Protein AF-A0A914MAY6-F1 (afdb_monomer)

pLDDT: mean 87.4, std 9.97, range [54.84, 97.88]

Foldseek 3Di:
DLPDDFQDWDWDQDAFQDIDTDGRHDDPDDFQADWAKWKWWAWPVRDIDTDHQADWFQKAAQCQLPPDDPGSVSVVVSSVVTGGPVPDDFQIWGWDWDQDPPPGIGIDITTTHDIDMDTHGGD

Organism: Meloidogyne incognita (NCBI:txid6306)

Mean predicted aligned error: 5.67 Å

Solvent-accessible surface area (backbone atoms only — not comparable to full-atom values): 7210 Å² total; per-residue (Å²): 114,80,80,70,53,74,69,41,74,44,85,40,88,36,76,79,52,36,70,41,75,43,65,36,84,74,76,97,74,74,44,55,86,44,75,41,64,27,37,33,41,27,31,72,89,67,52,73,49,77,41,46,48,76,40,73,37,47,63,42,58,46,68,71,74,55,60,68,81,83,39,21,68,57,52,50,55,39,56,76,59,37,39,44,43,69,74,65,50,70,67,28,18,34,75,44,78,45,80,42,98,88,75,54,63,45,81,43,78,40,40,28,65,42,77,49,76,44,79,41,62,38,69

Structure (mmCIF, N/CA/C/O backbone):
data_AF-A0A914MAY6-F1
#
_entry.id   AF-A0A914MAY6-F1
#
loop_
_atom_site.group_PDB
_atom_site.id
_atom_site.type_symbol
_atom_site.label_atom_id
_atom_site.label_alt_id
_atom_site.label_comp_id
_atom_site.label_asym_id
_atom_site.label_entity_id
_atom_site.label_seq_id
_atom_site.pdbx_PDB_ins_code
_atom_site.Cartn_x
_atom_site.Cartn_y
_atom_site.Cartn_z
_atom_site.occupancy
_atom_site.B_iso_or_equiv
_atom_site.auth_seq_id
_atom_site.auth_comp_id
_atom_site.auth_asym_id
_atom_site.auth_atom_id
_atom_site.pdbx_PDB_model_num
ATOM 1 N N . MET A 1 1 ? 2.224 6.540 -11.303 1.00 76.94 1 MET A N 1
ATOM 2 C CA . MET A 1 1 ? 3.532 6.985 -10.770 1.00 76.94 1 MET A CA 1
ATOM 3 C C . MET A 1 1 ? 4.466 7.436 -11.894 1.00 76.94 1 MET A C 1
ATOM 5 O O . MET A 1 1 ? 5.393 8.183 -11.648 1.00 76.94 1 MET A O 1
ATOM 9 N N . ASP A 1 2 ? 4.157 7.079 -13.138 1.00 76.81 2 ASP A N 1
ATOM 10 C CA . ASP A 1 2 ? 4.969 7.288 -14.344 1.00 76.81 2 ASP A CA 1
ATOM 11 C C . ASP A 1 2 ? 5.146 8.769 -14.721 1.00 76.81 2 ASP A C 1
ATOM 13 O O . ASP A 1 2 ? 6.013 9.107 -15.521 1.00 76.81 2 ASP A O 1
ATOM 17 N N . ARG A 1 3 ? 4.327 9.652 -14.136 1.00 85.88 3 ARG A N 1
ATOM 18 C CA . ARG A 1 3 ? 4.387 11.114 -14.281 1.00 85.88 3 ARG A CA 1
ATOM 19 C C . ARG A 1 3 ? 4.832 11.839 -13.010 1.00 85.88 3 ARG A C 1
ATOM 21 O O . ARG A 1 3 ? 4.873 13.055 -13.031 1.00 85.88 3 ARG A O 1
ATOM 28 N N . LEU A 1 4 ? 5.111 11.110 -11.925 1.00 89.06 4 LEU A N 1
ATOM 29 C CA . LEU A 1 4 ? 5.589 11.716 -10.684 1.00 89.06 4 LEU A CA 1
ATOM 30 C C . LEU A 1 4 ? 7.030 12.199 -10.890 1.00 89.06 4 LEU A C 1
ATOM 32 O O . LEU A 1 4 ? 7.855 11.473 -11.460 1.00 89.06 4 LEU A O 1
ATOM 36 N N . GLU A 1 5 ? 7.339 13.394 -10.411 1.00 91.25 5 GLU A N 1
ATOM 37 C CA . GLU A 1 5 ? 8.654 14.020 -10.528 1.00 91.25 5 GLU A CA 1
ATOM 38 C C . GLU A 1 5 ? 9.308 14.246 -9.159 1.00 91.25 5 GLU A C 1
ATOM 40 O O . GLU A 1 5 ? 8.654 14.313 -8.116 1.00 91.25 5 GLU A O 1
ATOM 45 N N . VAL A 1 6 ? 10.642 14.332 -9.154 1.00 91.69 6 VAL A N 1
ATOM 46 C CA . VAL A 1 6 ? 11.393 14.713 -7.949 1.00 91.69 6 VAL A CA 1
ATOM 47 C C . VAL A 1 6 ? 11.020 16.150 -7.591 1.00 91.69 6 VAL A C 1
ATOM 49 O O . VAL A 1 6 ? 10.987 17.018 -8.459 1.00 91.69 6 VAL A O 1
ATOM 52 N N . GLY A 1 7 ? 10.743 16.404 -6.314 1.00 92.00 7 GLY A N 1
ATOM 53 C CA . GLY A 1 7 ? 10.260 17.698 -5.832 1.00 92.00 7 GLY A CA 1
ATOM 54 C C . GLY A 1 7 ? 8.740 17.795 -5.675 1.00 92.00 7 GLY A C 1
ATOM 55 O O . GLY A 1 7 ? 8.280 18.675 -4.943 1.00 92.00 7 GLY A O 1
ATOM 56 N N . GLU A 1 8 ? 7.965 16.886 -6.278 1.00 94.06 8 GLU A N 1
ATOM 57 C CA . GLU A 1 8 ? 6.514 16.828 -6.076 1.00 94.06 8 GLU A CA 1
ATOM 58 C C . GLU A 1 8 ? 6.146 16.308 -4.681 1.00 94.06 8 GLU A C 1
ATOM 60 O O . GLU A 1 8 ? 6.936 15.649 -3.999 1.00 94.06 8 GLU A O 1
ATOM 65 N N . LEU A 1 9 ? 4.926 16.630 -4.247 1.00 92.00 9 LEU A N 1
ATOM 66 C CA . LEU A 1 9 ? 4.402 16.259 -2.938 1.00 92.00 9 LEU A CA 1
ATOM 67 C C . LEU A 1 9 ? 3.545 14.995 -3.019 1.00 92.00 9 LEU A C 1
ATOM 69 O O . LEU A 1 9 ? 2.613 14.910 -3.818 1.00 92.00 9 LEU A O 1
ATOM 73 N N . VAL A 1 10 ? 3.810 14.044 -2.128 1.00 90.44 10 VAL A N 1
ATOM 74 C CA . VAL A 1 10 ? 3.038 12.808 -1.972 1.00 90.44 10 VAL A CA 1
ATOM 75 C C . VAL A 1 10 ? 2.450 12.715 -0.575 1.00 90.44 10 VAL A C 1
ATOM 77 O O . VAL A 1 10 ? 3.017 13.209 0.398 1.00 90.44 10 VAL A O 1
ATOM 80 N N . LEU A 1 11 ? 1.284 12.086 -0.477 1.00 87.44 11 LEU A N 1
ATOM 81 C CA . LEU A 1 11 ? 0.600 11.896 0.792 1.00 87.44 11 LEU A CA 1
ATOM 82 C C . LEU A 1 11 ? 1.219 10.713 1.543 1.00 87.44 11 LEU A C 1
ATOM 84 O O . LEU A 1 11 ? 1.212 9.593 1.031 1.00 87.44 11 LEU A O 1
ATOM 88 N N . VAL A 1 12 ? 1.708 10.952 2.758 1.00 83.69 12 VAL A N 1
ATOM 89 C CA . VAL A 1 12 ? 2.308 9.923 3.614 1.00 83.69 12 VAL A CA 1
ATOM 90 C C . VAL A 1 12 ? 1.642 9.893 4.992 1.00 83.69 12 VAL A C 1
ATOM 92 O O . VAL A 1 12 ? 1.200 10.940 5.484 1.00 83.69 12 VAL A O 1
ATOM 95 N N . PRO A 1 13 ? 1.556 8.715 5.636 1.00 74.50 13 PRO A N 1
ATOM 96 C CA . PRO A 1 13 ? 1.167 8.629 7.040 1.00 74.50 13 PRO A CA 1
ATOM 97 C C . PRO A 1 13 ? 2.153 9.412 7.914 1.00 74.50 13 PRO A C 1
ATOM 99 O O . PRO A 1 13 ? 3.367 9.308 7.749 1.00 74.50 13 PRO A O 1
ATOM 102 N N . ALA A 1 14 ? 1.621 10.201 8.843 1.00 66.38 14 ALA A N 1
ATOM 103 C CA . ALA A 1 14 ? 2.373 10.953 9.837 1.00 66.38 14 ALA A CA 1
ATOM 104 C C . ALA A 1 14 ? 1.857 10.662 11.250 1.00 66.38 14 ALA A C 1
ATOM 106 O O . ALA A 1 14 ? 0.824 10.018 11.450 1.00 66.38 14 ALA A O 1
ATOM 107 N N . SER A 1 15 ? 2.591 11.152 12.248 1.00 56.81 15 SER A N 1
ATOM 108 C CA . SER A 1 15 ? 2.213 11.037 13.655 1.00 56.81 15 SER A CA 1
ATOM 109 C C . SER A 1 15 ? 0.833 11.672 13.939 1.00 56.81 15 SER A C 1
ATOM 111 O O . SER A 1 15 ? 0.410 12.606 13.258 1.00 56.81 15 SER A O 1
ATOM 113 N N . GLY A 1 16 ? 0.103 11.160 14.930 1.00 54.84 16 GLY A N 1
ATOM 114 C CA . GLY A 1 16 ? -1.239 11.579 15.344 1.00 54.84 16 GLY A CA 1
ATOM 115 C C . GLY A 1 16 ? -2.412 11.258 14.403 1.00 54.84 16 GLY A C 1
ATOM 116 O O . GLY A 1 16 ? -3.325 12.074 14.332 1.00 54.84 16 GLY A O 1
ATOM 117 N N . ASN A 1 17 ? -2.414 10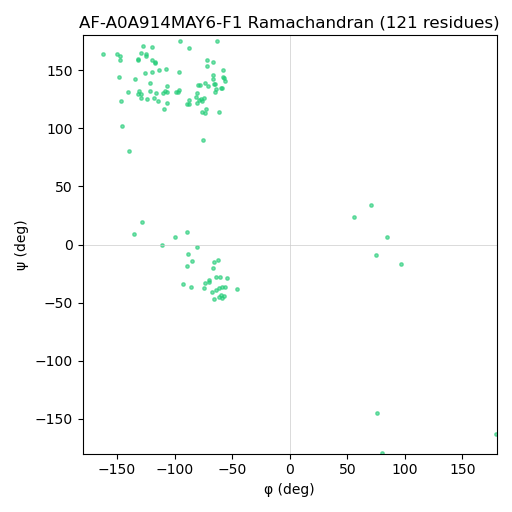.137 13.661 1.00 57.06 17 ASN A N 1
ATOM 118 C CA . ASN A 1 17 ? -3.444 9.825 12.640 1.00 57.06 17 ASN A CA 1
ATOM 119 C C . ASN A 1 17 ? -3.593 10.931 11.574 1.00 57.06 17 ASN A C 1
ATOM 121 O O . ASN A 1 17 ? -4.647 11.108 10.958 1.00 57.06 17 ASN A O 1
ATOM 125 N N . SER A 1 18 ? -2.533 11.716 11.389 1.00 62.75 18 SER A N 1
ATOM 126 C CA . SER A 1 18 ? -2.488 12.777 10.402 1.00 62.75 18 SER A CA 1
ATOM 127 C C . SER A 1 18 ? -1.813 12.255 9.141 1.00 62.75 18 SER A C 1
ATOM 129 O O . SER A 1 18 ? -0.952 11.375 9.173 1.00 62.75 18 SER A O 1
ATOM 131 N N . LEU A 1 19 ? -2.238 12.774 8.000 1.00 73.00 19 LEU A N 1
ATOM 132 C CA . LEU A 1 19 ? -1.554 12.561 6.737 1.00 73.00 19 LEU A CA 1
ATOM 133 C C . LEU A 1 19 ? -0.865 13.872 6.397 1.00 73.00 19 LEU A C 1
ATOM 135 O O . LEU A 1 19 ? -1.485 14.935 6.475 1.00 73.00 19 LEU A O 1
ATOM 139 N N . LYS A 1 20 ? 0.413 13.800 6.042 1.00 81.88 20 LYS A N 1
ATOM 140 C CA . LYS A 1 20 ? 1.177 14.972 5.618 1.00 81.88 20 LYS A CA 1
ATOM 141 C C . LYS A 1 20 ? 1.630 14.799 4.184 1.00 81.88 20 LYS A C 1
ATOM 143 O O . LYS A 1 20 ? 1.731 13.685 3.673 1.00 81.88 20 LYS A O 1
ATOM 148 N N . PHE A 1 21 ? 1.899 15.925 3.550 1.00 88.00 21 PHE A N 1
ATOM 149 C CA . PHE A 1 21 ? 2.572 15.932 2.270 1.00 88.00 21 PHE A CA 1
ATOM 150 C C . PHE A 1 21 ? 4.075 15.942 2.507 1.00 88.00 21 PHE A C 1
ATOM 152 O O . PHE A 1 21 ? 4.588 16.823 3.197 1.00 88.00 21 PHE A O 1
ATOM 159 N N . GLU A 1 22 ? 4.765 14.963 1.939 1.00 89.56 22 GLU A N 1
ATOM 160 C CA . GLU A 1 22 ? 6.223 14.926 1.894 1.00 89.56 22 GLU A CA 1
ATOM 161 C C . GLU A 1 22 ? 6.718 15.057 0.463 1.00 89.56 22 GLU A C 1
ATOM 163 O O . GLU A 1 22 ? 6.036 14.674 -0.488 1.00 89.56 22 GLU A O 1
ATOM 168 N N . ARG A 1 23 ? 7.911 15.633 0.320 1.00 93.31 23 ARG A N 1
ATOM 169 C CA . ARG A 1 23 ? 8.566 15.823 -0.967 1.00 93.31 23 ARG A CA 1
ATOM 170 C C . ARG A 1 23 ? 9.217 14.521 -1.420 1.00 93.31 23 ARG A C 1
ATOM 172 O O . ARG A 1 23 ? 9.876 13.840 -0.642 1.00 93.31 23 ARG A O 1
ATOM 179 N N . VAL A 1 24 ? 9.065 14.199 -2.699 1.00 93.00 24 VAL A N 1
ATOM 180 C CA . VAL A 1 24 ? 9.803 13.105 -3.334 1.00 93.00 24 VAL A CA 1
ATOM 181 C C . VAL A 1 24 ? 11.250 13.542 -3.538 1.00 93.00 24 VAL A C 1
ATOM 183 O O . VAL A 1 24 ? 11.514 14.433 -4.342 1.00 93.00 24 VAL A O 1
ATOM 186 N N . GLU A 1 25 ? 12.179 12.903 -2.833 1.00 93.19 25 GLU A N 1
ATOM 187 C CA . GLU A 1 25 ? 13.611 13.233 -2.900 1.00 93.19 25 GLU A CA 1
ATOM 188 C C . GLU A 1 25 ? 14.334 12.513 -4.050 1.00 93.19 25 GLU A C 1
ATOM 190 O O . GLU A 1 25 ? 15.219 13.075 -4.691 1.00 93.19 25 GLU A O 1
ATOM 195 N N . MET A 1 26 ? 13.966 11.261 -4.339 1.00 91.62 26 MET A N 1
ATOM 196 C CA . MET A 1 26 ? 14.605 10.452 -5.382 1.00 91.62 26 MET A CA 1
ATOM 197 C C . MET A 1 26 ? 13.745 9.255 -5.801 1.00 91.62 26 MET A C 1
ATOM 199 O O . MET A 1 26 ? 12.864 8.811 -5.066 1.00 91.62 26 MET A O 1
ATOM 203 N N . PHE A 1 27 ? 14.075 8.668 -6.954 1.00 89.25 27 PHE A N 1
ATOM 204 C CA . PHE A 1 27 ? 13.576 7.360 -7.377 1.00 89.25 27 PHE A CA 1
ATOM 205 C C . PHE A 1 27 ? 14.711 6.334 -7.312 1.00 89.25 27 PHE A C 1
ATOM 207 O O . PHE A 1 27 ? 15.688 6.450 -8.047 1.00 89.25 27 PHE A O 1
ATOM 214 N N . TYR A 1 28 ? 14.582 5.311 -6.463 1.00 85.00 28 TYR A N 1
ATOM 215 C CA . TYR A 1 28 ? 15.555 4.207 -6.414 1.00 85.00 28 TYR A CA 1
ATOM 216 C C . TYR A 1 28 ? 15.488 3.318 -7.668 1.00 85.00 28 TYR A C 1
ATOM 218 O O . TYR A 1 28 ? 16.493 2.765 -8.107 1.00 85.00 28 TYR A O 1
ATOM 226 N N . HIS A 1 29 ? 14.298 3.181 -8.256 1.00 82.75 29 HIS A N 1
ATOM 227 C CA . HIS A 1 29 ? 14.061 2.383 -9.453 1.00 82.75 29 HIS A CA 1
ATOM 228 C C . HIS A 1 29 ? 12.958 3.040 -10.291 1.00 82.75 29 HIS A C 1
ATOM 230 O O . HIS A 1 29 ? 11.859 3.259 -9.783 1.00 82.75 29 HIS A O 1
ATOM 236 N N . ARG A 1 30 ? 13.267 3.355 -11.557 1.00 81.94 30 ARG A N 1
ATOM 237 C CA . ARG A 1 30 ? 12.306 3.832 -12.558 1.00 81.94 30 ARG A CA 1
ATOM 238 C C . ARG A 1 30 ? 12.693 3.312 -13.944 1.00 81.94 30 ARG A C 1
ATOM 240 O O . ARG A 1 30 ? 13.657 3.796 -14.534 1.00 81.94 30 ARG A O 1
ATOM 247 N N . LYS A 1 31 ? 12.006 2.275 -14.418 1.00 84.25 31 LYS A N 1
ATOM 248 C CA . LYS A 1 31 ? 12.313 1.574 -15.676 1.00 84.25 31 LYS A CA 1
ATOM 249 C C . LYS A 1 31 ? 11.016 1.233 -16.412 1.00 84.25 31 LYS A C 1
ATOM 251 O O . LYS A 1 31 ? 10.550 0.093 -16.350 1.00 84.25 31 LYS A O 1
ATOM 256 N N . PRO A 1 32 ? 10.439 2.206 -17.132 1.00 80.75 32 PRO A N 1
ATOM 257 C CA . PRO A 1 32 ? 9.149 2.034 -17.796 1.00 80.75 32 PRO A CA 1
ATOM 258 C C . PRO A 1 32 ? 9.182 1.018 -18.946 1.00 80.75 32 PRO A C 1
ATOM 260 O O . PRO A 1 32 ? 8.147 0.477 -19.325 1.00 80.75 32 PRO A O 1
ATOM 263 N N . ASP A 1 33 ? 10.359 0.714 -19.492 1.00 84.50 33 ASP A N 1
ATOM 264 C CA . ASP A 1 33 ? 10.500 -0.233 -20.604 1.00 84.50 33 ASP A CA 1
ATOM 265 C C . ASP A 1 33 ? 10.680 -1.690 -20.147 1.00 84.50 33 ASP A C 1
ATOM 267 O O . ASP A 1 33 ? 10.632 -2.613 -20.961 1.00 84.50 33 ASP A O 1
ATOM 271 N N . GLU A 1 34 ? 10.862 -1.926 -18.845 1.00 85.94 34 GLU A N 1
ATOM 272 C CA . GLU A 1 34 ? 11.062 -3.266 -18.300 1.00 85.94 34 GLU A CA 1
ATOM 273 C C . GLU A 1 34 ? 9.712 -3.923 -17.985 1.00 85.94 34 GLU A C 1
ATOM 275 O O . GLU A 1 34 ? 8.923 -3.418 -17.188 1.00 85.94 34 GLU A O 1
ATOM 280 N N . ASN A 1 35 ? 9.428 -5.073 -18.600 1.00 86.75 35 ASN A N 1
ATOM 281 C CA . ASN A 1 35 ? 8.260 -5.869 -18.230 1.00 86.75 35 ASN A CA 1
ATOM 282 C C . ASN A 1 35 ? 8.538 -6.613 -16.926 1.00 86.75 35 ASN A C 1
ATOM 284 O O . ASN A 1 35 ? 9.464 -7.417 -16.845 1.00 86.75 35 ASN A O 1
ATOM 288 N N . THR A 1 36 ? 7.685 -6.407 -15.928 1.00 89.12 36 THR A N 1
ATOM 289 C CA . THR A 1 36 ? 7.795 -7.070 -14.631 1.00 89.12 36 THR A CA 1
ATOM 290 C C . THR A 1 36 ? 6.461 -7.654 -14.183 1.00 89.12 36 THR A C 1
ATOM 292 O O . THR A 1 36 ? 5.384 -7.302 -14.677 1.00 89.12 36 THR A O 1
ATOM 295 N N . LEU A 1 37 ? 6.537 -8.613 -13.265 1.00 90.50 37 LEU A N 1
ATOM 296 C CA . LEU A 1 37 ? 5.369 -9.213 -12.643 1.00 90.50 37 LEU A CA 1
ATOM 297 C C . LEU A 1 37 ? 4.846 -8.275 -11.556 1.00 90.50 37 LEU A C 1
ATOM 299 O O . LEU A 1 37 ? 5.552 -7.968 -10.598 1.00 90.50 37 LEU A O 1
ATOM 303 N N . PHE A 1 38 ? 3.576 -7.908 -11.662 1.00 93.00 38 PHE A N 1
ATOM 304 C CA . PHE A 1 38 ? 2.836 -7.195 -10.635 1.00 93.00 38 PHE A CA 1
ATOM 305 C C . PHE A 1 38 ? 1.835 -8.117 -9.943 1.00 93.00 38 PHE A C 1
ATOM 307 O O . PHE A 1 38 ? 1.109 -8.895 -10.567 1.00 93.00 38 PHE A O 1
ATOM 314 N N . PHE A 1 39 ? 1.792 -7.991 -8.626 1.00 93.50 39 PHE A N 1
ATOM 315 C CA . PHE A 1 39 ? 0.769 -8.508 -7.739 1.00 93.50 39 PHE A CA 1
ATOM 316 C C . PHE A 1 39 ? -0.319 -7.437 -7.607 1.00 93.50 39 PHE A C 1
ATOM 318 O O . PHE A 1 39 ? -0.027 -6.301 -7.228 1.00 93.50 39 PHE A O 1
ATOM 325 N N . GLN A 1 40 ? -1.552 -7.777 -7.979 1.00 95.44 40 GLN A N 1
ATOM 326 C CA . GLN A 1 40 ? -2.685 -6.853 -7.955 1.00 95.44 40 GLN A CA 1
ATOM 327 C C . GLN A 1 40 ? -3.610 -7.210 -6.801 1.00 95.44 40 GLN A C 1
ATOM 329 O O . GLN A 1 40 ? -4.108 -8.330 -6.740 1.00 95.44 40 GLN A O 1
ATOM 334 N N . ILE A 1 41 ? -3.842 -6.263 -5.906 1.00 96.81 41 ILE A N 1
ATOM 335 C CA . ILE A 1 41 ? -4.719 -6.405 -4.747 1.00 96.81 41 ILE A CA 1
ATOM 336 C C . ILE A 1 41 ? -5.948 -5.540 -4.992 1.00 96.81 41 ILE A C 1
ATOM 338 O O . ILE A 1 41 ? -5.809 -4.366 -5.327 1.00 96.81 41 ILE A O 1
ATOM 342 N N . GLU A 1 42 ? -7.133 -6.113 -4.817 1.00 97.88 42 GLU A N 1
ATOM 343 C CA . GLU A 1 42 ? -8.410 -5.400 -4.847 1.00 97.88 42 GLU A CA 1
ATOM 344 C C . GLU A 1 42 ? -9.082 -5.528 -3.477 1.00 97.88 42 GLU A C 1
ATOM 346 O O . GLU A 1 42 ? -9.240 -6.640 -2.959 1.00 97.88 42 GLU A O 1
ATOM 351 N N . THR A 1 43 ? -9.445 -4.395 -2.878 1.00 97.38 43 THR A N 1
ATOM 352 C CA . THR A 1 43 ? -10.115 -4.348 -1.574 1.00 97.38 43 THR A CA 1
ATOM 353 C C . THR A 1 43 ? -11.631 -4.463 -1.715 1.00 97.38 43 THR A C 1
ATOM 355 O O . THR A 1 43 ? -12.189 -4.369 -2.807 1.00 97.38 43 THR A O 1
ATOM 358 N N . GLU A 1 44 ? -12.334 -4.655 -0.601 1.00 96.38 44 GLU A N 1
ATOM 359 C CA . GLU A 1 44 ? -13.798 -4.750 -0.580 1.00 96.38 44 GLU A CA 1
ATOM 360 C C . GLU A 1 44 ? -14.519 -3.492 -1.090 1.00 96.38 44 GLU A C 1
ATOM 362 O O . GLU A 1 44 ? -15.603 -3.612 -1.663 1.00 96.38 44 GLU A O 1
ATOM 367 N N . SER A 1 45 ? -13.901 -2.311 -0.953 1.00 95.00 45 SER A N 1
ATOM 368 C CA . SER A 1 45 ? -14.416 -1.051 -1.507 1.00 95.00 45 SER A CA 1
ATOM 369 C C . SER A 1 45 ? -14.114 -0.873 -3.003 1.00 95.00 45 SER A C 1
ATOM 371 O O . SER A 1 45 ? -14.520 0.124 -3.601 1.00 95.00 45 SER A O 1
ATOM 373 N N . GLY A 1 46 ? -13.405 -1.825 -3.618 1.00 95.50 46 GLY A N 1
ATOM 374 C CA . GLY A 1 46 ? -12.997 -1.790 -5.022 1.00 95.50 46 GLY A CA 1
ATOM 375 C C . GLY A 1 46 ? -11.711 -1.003 -5.287 1.00 95.50 46 GLY A C 1
ATOM 376 O O . GLY A 1 46 ? -11.342 -0.822 -6.449 1.00 95.50 46 GLY A O 1
ATOM 377 N N . LYS A 1 47 ? -11.000 -0.534 -4.249 1.00 95.44 47 LYS A N 1
ATOM 378 C CA . LYS A 1 47 ? -9.680 0.090 -4.428 1.00 95.44 47 LYS A CA 1
ATOM 379 C C . LYS A 1 47 ? -8.683 -0.957 -4.903 1.00 95.44 47 LYS A C 1
ATOM 381 O O . LYS A 1 47 ? -8.698 -2.097 -4.444 1.00 95.44 47 LYS A O 1
ATOM 386 N N . GLN A 1 48 ? -7.792 -0.550 -5.800 1.00 95.31 48 GLN A N 1
ATOM 387 C CA . GLN A 1 48 ? -6.794 -1.435 -6.385 1.00 95.31 48 GLN A CA 1
ATOM 388 C C . GLN A 1 48 ? -5.384 -0.929 -6.116 1.00 95.31 48 GLN A C 1
ATOM 390 O O . GLN A 1 48 ? -5.103 0.262 -6.246 1.00 95.31 48 GLN A O 1
ATOM 395 N N . LEU A 1 49 ? -4.486 -1.855 -5.795 1.00 94.50 49 LEU A N 1
ATOM 396 C CA . LEU A 1 49 ? -3.063 -1.599 -5.631 1.00 94.50 49 LEU A CA 1
ATOM 397 C C . LEU A 1 49 ? -2.276 -2.611 -6.467 1.00 94.50 49 LEU A C 1
ATOM 399 O O . LEU A 1 49 ? -2.478 -3.816 -6.345 1.00 94.50 49 LEU A O 1
ATOM 403 N N . SER A 1 50 ? -1.390 -2.121 -7.332 1.00 93.50 50 SER A N 1
ATOM 404 C CA . SER A 1 50 ? -0.493 -2.953 -8.145 1.00 93.50 50 SER A CA 1
ATOM 405 C C . SER A 1 50 ? 0.947 -2.698 -7.723 1.00 93.50 50 SER A C 1
ATOM 407 O O . SER A 1 50 ? 1.402 -1.559 -7.742 1.00 93.50 50 SER A O 1
ATOM 409 N N . LEU A 1 51 ? 1.656 -3.755 -7.338 1.00 93.38 51 LEU A N 1
ATOM 410 C CA . L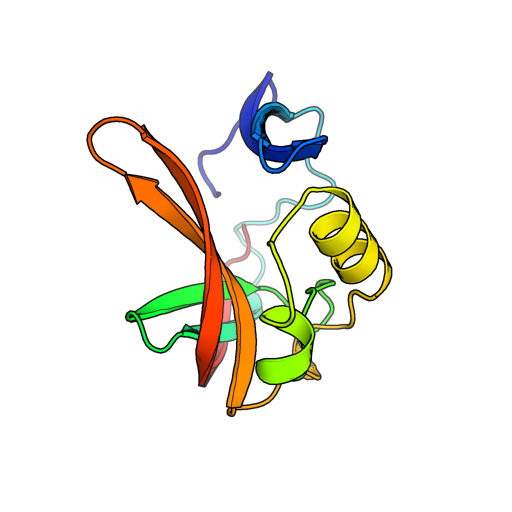EU A 1 51 ? 3.020 -3.671 -6.816 1.00 93.38 51 LEU A CA 1
ATOM 411 C C . LEU A 1 51 ? 3.820 -4.931 -7.149 1.00 93.38 51 LEU A C 1
ATOM 413 O O . LEU A 1 51 ? 3.250 -5.957 -7.508 1.00 93.38 51 LEU A O 1
ATOM 417 N N . THR A 1 52 ? 5.143 -4.883 -7.034 1.00 93.12 52 THR A N 1
ATOM 418 C CA . THR A 1 52 ? 5.970 -6.076 -7.255 1.00 93.12 52 THR A CA 1
ATOM 419 C C . THR A 1 52 ? 5.810 -7.082 -6.100 1.00 93.12 52 THR A C 1
ATOM 421 O O . THR A 1 52 ? 5.529 -6.689 -4.965 1.00 93.12 52 THR A O 1
ATOM 424 N N . PRO A 1 53 ? 6.023 -8.393 -6.334 1.00 93.62 53 PRO A N 1
ATOM 425 C CA . PRO A 1 53 ? 5.880 -9.433 -5.310 1.00 93.62 53 PRO A CA 1
ATOM 426 C C . PRO A 1 53 ? 6.696 -9.214 -4.027 1.00 93.62 53 PRO A C 1
ATOM 428 O O . PRO A 1 53 ? 6.310 -9.705 -2.964 1.00 93.62 53 PRO A O 1
ATOM 431 N N . LEU A 1 54 ? 7.834 -8.521 -4.129 1.00 94.81 54 LEU A N 1
ATOM 432 C CA . LEU A 1 54 ? 8.774 -8.277 -3.031 1.00 94.81 54 LEU A CA 1
ATOM 433 C C . LEU A 1 54 ? 8.630 -6.886 -2.404 1.00 94.81 54 LEU A C 1
ATOM 435 O O . LEU A 1 54 ? 9.420 -6.527 -1.535 1.00 94.81 54 LEU A O 1
ATOM 439 N N . HIS A 1 55 ? 7.628 -6.103 -2.801 1.00 94.75 55 HIS A N 1
ATOM 440 C CA . HIS A 1 55 ? 7.344 -4.854 -2.110 1.00 94.75 55 HIS A CA 1
ATOM 441 C C . HIS A 1 55 ? 6.898 -5.147 -0.671 1.00 94.75 55 HIS A C 1
ATOM 443 O O . HIS A 1 55 ? 6.119 -6.075 -0.430 1.00 94.75 55 HIS A O 1
ATOM 449 N N . LEU A 1 56 ? 7.381 -4.356 0.284 1.00 95.50 56 LEU A N 1
ATOM 450 C CA . LEU A 1 56 ? 6.927 -4.416 1.670 1.00 95.50 56 LEU A CA 1
ATOM 451 C C . LEU A 1 56 ? 5.536 -3.787 1.789 1.00 95.50 56 LEU A C 1
ATOM 453 O O . LEU A 1 56 ? 5.332 -2.659 1.346 1.00 95.50 56 LEU A O 1
ATOM 457 N N . LEU A 1 57 ? 4.594 -4.534 2.358 1.00 95.75 57 LEU A N 1
ATOM 458 C CA . LEU A 1 57 ? 3.206 -4.135 2.554 1.00 95.75 57 LEU A CA 1
ATOM 459 C C . LEU A 1 57 ? 2.795 -4.442 4.005 1.00 95.75 57 LEU A C 1
ATOM 461 O O . LEU A 1 57 ? 2.992 -5.579 4.453 1.00 95.75 57 LEU A O 1
ATOM 465 N N . PRO A 1 58 ? 2.216 -3.481 4.745 1.00 94.38 58 PRO A N 1
ATOM 466 C CA . PRO A 1 58 ? 1.569 -3.762 6.019 1.00 94.38 58 PRO A CA 1
ATOM 467 C C . PRO A 1 58 ? 0.202 -4.411 5.769 1.00 94.38 58 PRO A C 1
ATOM 469 O O . PRO A 1 58 ? -0.705 -3.787 5.218 1.00 94.38 58 PRO A O 1
ATOM 472 N N . PHE A 1 59 ? 0.060 -5.672 6.169 1.00 96.06 59 PHE A N 1
ATOM 473 C CA . PHE A 1 59 ? -1.204 -6.404 6.124 1.00 96.06 59 PHE A CA 1
ATOM 474 C C . PHE A 1 59 ? -1.285 -7.404 7.279 1.00 96.06 59 PHE A C 1
ATOM 476 O O . PHE A 1 59 ? -0.257 -7.820 7.826 1.00 96.06 59 PHE A O 1
ATOM 483 N N . GLY A 1 60 ? -2.498 -7.816 7.634 1.00 95.62 60 GLY A N 1
ATOM 484 C CA . GLY A 1 60 ? -2.717 -8.776 8.710 1.00 95.62 60 GLY A CA 1
ATOM 485 C C . GLY A 1 60 ? -4.186 -9.078 8.957 1.00 95.62 60 GLY A C 1
ATOM 486 O O . GLY A 1 60 ? -5.044 -8.795 8.123 1.00 95.62 60 GLY A O 1
ATOM 487 N N . ASN A 1 61 ? -4.475 -9.660 10.120 1.00 95.00 61 ASN A N 1
ATOM 488 C CA . ASN A 1 61 ? -5.842 -9.962 10.514 1.00 95.00 61 ASN A CA 1
ATOM 489 C C . ASN A 1 61 ? -6.649 -8.666 10.700 1.00 95.00 61 ASN A C 1
ATOM 491 O O . ASN A 1 61 ? -6.215 -7.750 11.400 1.00 95.00 61 ASN A O 1
ATOM 495 N N . CYS A 1 62 ? -7.841 -8.612 10.103 1.00 93.25 62 CYS A N 1
ATOM 496 C CA . CYS A 1 62 ? -8.713 -7.441 10.165 1.00 93.25 62 CYS A CA 1
ATOM 497 C C . CYS A 1 62 ? -9.057 -7.030 11.597 1.00 93.25 62 CYS A C 1
ATOM 499 O O . CYS A 1 62 ? -8.945 -5.857 11.930 1.00 93.25 62 CYS A O 1
ATOM 501 N N . SER A 1 63 ? -9.386 -7.983 12.472 1.00 91.56 63 SER A N 1
ATOM 502 C CA . SER A 1 63 ? -9.751 -7.688 13.858 1.00 91.56 63 SER A CA 1
ATOM 503 C C . SER A 1 63 ? -8.589 -7.070 14.632 1.00 91.56 63 SER A C 1
ATOM 505 O O . SER A 1 63 ? -8.798 -6.114 15.368 1.00 91.56 63 SER A O 1
ATOM 507 N N . GLU A 1 64 ? -7.354 -7.535 14.426 1.00 90.81 64 GLU A N 1
ATOM 508 C CA . GLU A 1 64 ? -6.166 -6.923 15.042 1.00 90.81 64 GLU A CA 1
ATOM 509 C C . GLU A 1 64 ? -5.884 -5.519 14.485 1.00 90.81 64 GLU A C 1
ATOM 511 O O . GLU A 1 64 ? -5.544 -4.588 15.223 1.00 90.81 64 GLU A O 1
ATOM 516 N N . MET A 1 65 ? -6.037 -5.348 13.170 1.00 89.62 65 MET A N 1
ATOM 517 C CA . MET A 1 65 ? -5.829 -4.067 12.497 1.00 89.62 65 MET A CA 1
ATOM 518 C C . MET A 1 65 ? -6.907 -3.037 12.842 1.00 89.62 65 MET A C 1
ATOM 520 O O . MET A 1 65 ? -6.597 -1.851 12.912 1.00 89.62 65 MET A O 1
ATOM 524 N N . GLU A 1 66 ? -8.135 -3.461 13.132 1.00 86.38 66 GLU A N 1
ATOM 525 C CA . GLU A 1 66 ? -9.262 -2.608 13.532 1.00 86.38 66 GLU A CA 1
ATOM 526 C C . GLU A 1 66 ? -9.348 -2.391 15.046 1.00 86.38 66 GLU A C 1
ATOM 528 O O . GLU A 1 66 ? -9.965 -1.427 15.478 1.00 86.38 66 GLU A O 1
ATOM 533 N N . TYR A 1 67 ? -8.705 -3.233 15.865 1.00 77.88 67 TYR A N 1
ATOM 534 C CA . TYR A 1 67 ? -8.838 -3.173 17.324 1.00 77.88 67 TYR A CA 1
ATOM 535 C C . TYR A 1 67 ? -8.368 -1.838 17.927 1.00 77.88 67 TYR A C 1
ATOM 537 O O . TYR A 1 67 ? -7.174 -1.528 17.915 1.00 77.88 67 TYR A O 1
ATOM 545 N N . GLY A 1 68 ? -9.292 -1.067 18.498 1.00 72.25 68 GLY A N 1
ATOM 546 C CA . GLY A 1 68 ? -9.010 0.256 19.061 1.00 72.25 68 GLY A CA 1
ATOM 547 C C . GLY A 1 68 ? -8.928 1.363 18.006 1.00 72.25 68 GLY A C 1
ATOM 548 O O . GLY A 1 68 ? -9.113 1.135 16.812 1.00 72.25 68 GLY A O 1
ATOM 549 N N . GLU A 1 69 ? -8.662 2.588 18.451 1.00 75.06 69 GLU A N 1
ATOM 550 C CA . GLU A 1 69 ? -8.555 3.733 17.548 1.00 75.06 69 GLU A 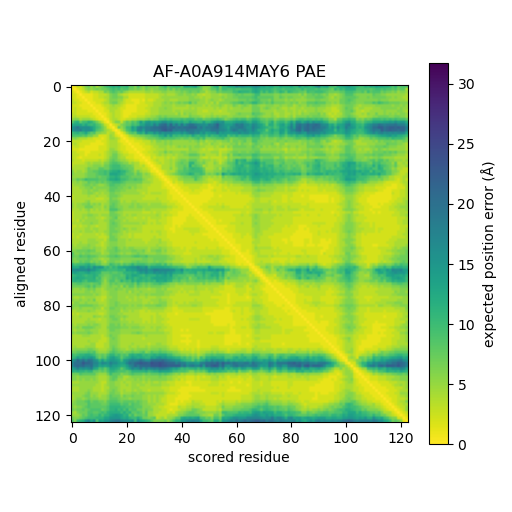CA 1
ATOM 551 C C . GLU A 1 69 ? -7.339 3.587 16.616 1.00 75.06 69 GLU A C 1
ATOM 553 O O . GLU A 1 69 ? -6.265 3.133 17.016 1.00 75.06 69 GLU A O 1
ATOM 558 N N . LEU A 1 70 ? -7.522 3.924 15.336 1.00 76.31 70 LEU A N 1
ATOM 559 C CA . LEU A 1 70 ? -6.419 4.022 14.384 1.00 76.31 70 LEU A CA 1
ATOM 560 C C . LEU A 1 70 ? -5.667 5.317 14.677 1.00 76.31 70 LEU A C 1
ATOM 562 O O . LEU A 1 70 ? -6.014 6.366 14.147 1.00 76.31 70 LEU A O 1
ATOM 566 N N . ASP A 1 71 ? -4.671 5.241 15.550 1.00 77.12 71 ASP A N 1
ATOM 567 C CA . ASP A 1 71 ? -3.716 6.317 15.792 1.00 77.12 71 ASP A CA 1
ATOM 568 C C . ASP A 1 71 ? -2.434 6.126 14.963 1.00 77.12 71 ASP A C 1
ATOM 570 O O . ASP A 1 71 ? -2.247 5.126 14.256 1.00 77.12 71 ASP A O 1
ATOM 574 N N . SER A 1 72 ? -1.533 7.106 15.021 1.00 75.69 72 SER A N 1
ATOM 575 C CA . SER A 1 72 ? -0.246 6.994 14.331 1.00 75.69 72 SER A CA 1
ATOM 576 C C . SER A 1 72 ? 0.602 5.841 14.808 1.00 75.69 72 SER A C 1
ATOM 578 O O . SER A 1 72 ? 1.282 5.221 14.001 1.00 75.69 72 SER A O 1
ATOM 580 N N . ASP A 1 73 ? 0.579 5.559 16.102 1.00 81.94 73 ASP A N 1
ATOM 581 C CA . ASP A 1 73 ? 1.510 4.630 16.726 1.00 81.94 73 ASP A CA 1
ATOM 582 C C . ASP A 1 73 ? 1.135 3.201 16.338 1.00 81.94 73 ASP A C 1
ATOM 584 O O . ASP A 1 73 ? 1.977 2.322 16.149 1.00 81.94 73 ASP A O 1
ATOM 588 N N . LYS A 1 74 ? -0.160 2.942 16.163 1.00 84.12 74 LYS A N 1
ATOM 589 C CA . LYS A 1 74 ? -0.663 1.714 15.566 1.00 84.12 74 LYS A CA 1
ATOM 590 C C . LYS A 1 74 ? -0.265 1.603 14.098 1.00 84.12 74 LYS A C 1
ATOM 592 O O . LYS A 1 74 ? 0.223 0.541 13.708 1.00 84.12 74 LYS A O 1
ATOM 597 N N . ILE A 1 75 ? -0.438 2.659 13.300 1.00 83.50 75 ILE A N 1
ATOM 598 C CA . ILE A 1 75 ? -0.032 2.656 11.884 1.00 83.50 75 ILE A CA 1
ATOM 599 C C . ILE A 1 75 ? 1.475 2.388 11.769 1.00 83.50 75 ILE A C 1
ATOM 601 O O . ILE A 1 75 ? 1.881 1.510 11.011 1.00 83.50 75 ILE A O 1
ATOM 605 N N . GLU A 1 76 ? 2.297 3.060 12.573 1.00 84.81 76 GLU A N 1
ATOM 606 C CA . GLU A 1 76 ? 3.748 2.891 12.600 1.00 84.81 76 GLU A CA 1
ATOM 607 C C . GLU A 1 76 ? 4.152 1.465 12.994 1.00 84.81 76 GLU A C 1
ATOM 609 O O . GLU A 1 76 ? 4.953 0.834 12.303 1.00 84.81 76 GLU A O 1
ATOM 614 N N . ARG A 1 77 ? 3.535 0.892 14.035 1.00 88.56 77 ARG A N 1
ATOM 615 C CA . ARG A 1 77 ? 3.775 -0.509 14.425 1.00 88.56 77 ARG A CA 1
ATOM 616 C C . ARG A 1 77 ? 3.446 -1.493 13.308 1.00 88.56 77 ARG A C 1
ATOM 618 O O . ARG A 1 77 ? 4.138 -2.499 13.160 1.00 88.56 77 ARG A O 1
ATOM 625 N N . TRP A 1 78 ? 2.401 -1.240 12.525 1.00 90.31 78 TRP A N 1
ATOM 626 C CA . TRP A 1 78 ? 2.080 -2.084 11.374 1.00 90.31 78 TRP A CA 1
ATOM 627 C C . TRP A 1 78 ? 3.037 -1.867 10.202 1.00 90.31 78 TRP A C 1
ATOM 629 O O . TRP A 1 78 ? 3.424 -2.846 9.566 1.00 90.31 78 TRP A O 1
ATOM 639 N N . LEU A 1 79 ? 3.478 -0.630 9.953 1.00 88.50 79 LEU A N 1
ATOM 640 C CA . LEU A 1 79 ? 4.512 -0.330 8.959 1.00 88.50 79 LEU A CA 1
ATOM 641 C C . LEU A 1 79 ? 5.820 -1.064 9.284 1.00 88.50 79 LEU A C 1
ATOM 643 O O . LEU A 1 79 ? 6.395 -1.695 8.397 1.00 88.50 79 LEU A O 1
ATOM 647 N N . GLN A 1 80 ? 6.234 -1.086 10.552 1.00 89.38 80 GLN A N 1
ATOM 648 C CA . GLN A 1 80 ? 7.403 -1.844 11.019 1.00 89.38 80 GLN A CA 1
ATOM 649 C C . GLN A 1 80 ? 7.240 -3.366 10.851 1.00 89.38 80 GLN A C 1
ATOM 651 O O . GLN A 1 80 ? 8.222 -4.081 10.664 1.00 89.38 80 GLN A O 1
ATOM 656 N N . LYS A 1 81 ? 6.002 -3.875 10.872 1.00 91.75 81 LYS A N 1
ATOM 657 C CA . LYS A 1 81 ? 5.664 -5.293 10.654 1.00 91.75 81 LYS A CA 1
ATOM 658 C C . LYS A 1 81 ? 5.416 -5.647 9.184 1.00 91.75 81 LYS A C 1
ATOM 660 O O . LYS A 1 81 ? 4.920 -6.741 8.906 1.00 91.75 81 LYS A O 1
ATOM 665 N N . SER A 1 82 ? 5.729 -4.754 8.244 1.00 94.12 82 SER A N 1
ATOM 666 C CA . SER A 1 82 ? 5.486 -4.990 6.818 1.00 94.12 82 SER A CA 1
ATOM 667 C C . SER A 1 82 ? 6.160 -6.269 6.322 1.00 94.12 82 SER A C 1
ATOM 669 O O . SER A 1 82 ? 7.293 -6.595 6.678 1.00 94.12 82 SER A O 1
ATOM 671 N N . ARG A 1 83 ? 5.462 -7.001 5.453 1.00 96.56 83 ARG A N 1
ATOM 672 C CA . ARG A 1 83 ? 5.938 -8.254 4.851 1.00 96.56 83 ARG A CA 1
ATOM 673 C C . ARG A 1 83 ? 5.863 -8.150 3.335 1.00 96.56 83 ARG A C 1
ATOM 675 O O . ARG A 1 83 ? 5.176 -7.289 2.800 1.00 96.56 83 ARG A O 1
ATOM 682 N N . PHE A 1 84 ? 6.556 -9.041 2.629 1.00 97.44 84 PHE A N 1
ATOM 683 C CA . PHE A 1 84 ? 6.470 -9.080 1.170 1.00 97.44 84 PHE A CA 1
ATOM 684 C C . PHE A 1 84 ? 5.038 -9.310 0.691 1.00 97.44 84 PHE A C 1
ATOM 686 O O . PHE A 1 84 ? 4.356 -10.218 1.166 1.00 97.44 84 PHE A O 1
ATOM 693 N N . ALA A 1 85 ? 4.628 -8.527 -0.296 1.00 96.44 85 ALA A N 1
ATOM 694 C CA . ALA A 1 85 ? 3.269 -8.486 -0.805 1.00 96.44 85 ALA A CA 1
ATOM 695 C C . ALA A 1 85 ? 2.714 -9.825 -1.285 1.00 96.44 85 ALA A C 1
ATOM 697 O O . ALA A 1 85 ? 1.549 -10.120 -1.047 1.00 96.44 85 ALA A O 1
ATOM 698 N N . HIS A 1 86 ? 3.542 -10.677 -1.896 1.00 95.62 86 HIS A N 1
ATOM 699 C CA . HIS A 1 86 ? 3.100 -12.006 -2.337 1.00 95.62 86 HIS A CA 1
ATOM 700 C C . HIS A 1 86 ? 2.638 -12.924 -1.192 1.00 95.62 86 HIS A C 1
ATOM 702 O O . HIS A 1 86 ? 2.068 -13.981 -1.459 1.00 95.62 86 HIS A O 1
ATOM 708 N N . LYS A 1 87 ? 2.930 -12.567 0.067 1.00 96.81 87 LYS A N 1
ATOM 709 C CA . LYS A 1 87 ? 2.479 -13.300 1.256 1.00 96.81 87 LYS A CA 1
ATOM 710 C C . LYS A 1 87 ? 1.075 -12.895 1.710 1.00 96.81 87 LYS A C 1
ATOM 712 O O . LYS A 1 87 ? 0.522 -13.623 2.532 1.00 96.81 87 LYS A O 1
ATOM 717 N N . ALA A 1 88 ? 0.532 -11.783 1.209 1.00 96.69 88 ALA A N 1
ATOM 718 C CA . ALA A 1 88 ? -0.839 -11.371 1.483 1.00 96.69 88 ALA A CA 1
ATOM 719 C C . ALA A 1 88 ? -1.827 -12.355 0.851 1.00 96.69 88 ALA A C 1
ATOM 721 O O . ALA A 1 88 ? -1.569 -12.923 -0.218 1.00 96.69 88 ALA A O 1
ATOM 722 N N . ARG A 1 89 ? -2.955 -12.568 1.522 1.00 96.94 89 ARG A N 1
ATOM 723 C CA . ARG A 1 89 ? -4.008 -13.494 1.109 1.00 96.94 89 ARG A CA 1
ATOM 724 C C . ARG A 1 89 ? -5.344 -12.771 1.011 1.00 96.94 89 ARG A C 1
ATOM 726 O O . ARG A 1 89 ? -5.528 -11.683 1.546 1.00 96.94 89 ARG A O 1
ATOM 733 N N . VAL A 1 90 ? -6.281 -13.394 0.302 1.00 97.19 90 VAL A N 1
ATOM 734 C CA . VAL A 1 90 ? -7.693 -13.005 0.399 1.00 97.19 90 VAL A CA 1
ATOM 735 C C . VAL A 1 90 ? -8.110 -13.125 1.868 1.00 97.19 90 VAL A C 1
ATOM 737 O O . VAL A 1 90 ? -7.626 -14.021 2.557 1.00 97.19 90 VAL A O 1
ATOM 740 N N . ASP A 1 91 ? -8.955 -12.201 2.322 1.00 96.88 91 ASP A N 1
ATOM 741 C CA . ASP A 1 91 ? -9.384 -12.008 3.716 1.00 96.88 91 ASP A CA 1
ATOM 742 C C . ASP A 1 91 ? -8.369 -11.366 4.677 1.00 96.88 91 ASP A C 1
ATOM 744 O O . ASP A 1 91 ? -8.774 -10.959 5.768 1.00 96.88 91 ASP A O 1
ATOM 748 N N . ASP A 1 92 ? -7.102 -11.178 4.289 1.00 97.38 92 ASP A N 1
ATOM 749 C CA . ASP A 1 92 ? -6.223 -10.258 5.023 1.00 97.38 92 ASP A CA 1
ATOM 750 C C . ASP A 1 92 ? -6.721 -8.815 4.852 1.00 97.38 92 ASP A C 1
ATOM 752 O O . ASP A 1 92 ? -7.390 -8.478 3.874 1.00 97.38 92 ASP A O 1
ATOM 756 N N . CYS A 1 93 ? -6.362 -7.939 5.782 1.00 96.44 93 CYS A N 1
ATOM 757 C CA . CYS A 1 93 ? -6.676 -6.520 5.728 1.00 96.44 93 CYS A CA 1
ATOM 758 C C . CYS A 1 93 ? -5.443 -5.667 5.420 1.00 96.44 93 CYS A C 1
ATOM 760 O O . CYS A 1 93 ? -4.315 -6.018 5.764 1.00 96.44 93 CYS A O 1
ATOM 762 N N . VAL A 1 94 ? -5.678 -4.526 4.775 1.00 95.50 94 VAL A N 1
ATOM 763 C CA . VAL A 1 94 ? -4.678 -3.505 4.435 1.00 95.50 94 VAL A CA 1
ATOM 764 C C . VAL A 1 94 ? -5.181 -2.126 4.839 1.00 95.50 94 VAL A C 1
ATOM 766 O O . VAL A 1 94 ? -6.385 -1.903 4.969 1.00 95.50 94 VAL A O 1
ATOM 769 N N . PHE A 1 95 ? -4.266 -1.172 5.001 1.00 92.00 95 PHE A N 1
ATOM 770 C CA . PHE A 1 95 ? -4.662 0.222 5.155 1.00 92.00 95 PHE A CA 1
ATOM 771 C C . PHE A 1 95 ? -5.026 0.837 3.812 1.00 92.00 95 PHE A C 1
ATOM 773 O O . PHE A 1 95 ? -4.316 0.685 2.818 1.00 92.00 95 PHE A O 1
ATOM 780 N N . THR A 1 96 ? -6.112 1.597 3.801 1.00 91.12 96 THR A N 1
ATOM 781 C CA . THR A 1 96 ? -6.487 2.442 2.677 1.00 91.12 96 THR A CA 1
ATOM 782 C C . THR A 1 96 ? -6.775 3.847 3.157 1.00 91.12 96 THR A C 1
ATOM 784 O O . THR A 1 96 ? -6.967 4.110 4.340 1.00 91.12 96 THR A O 1
ATOM 787 N N . VAL A 1 97 ? -6.817 4.768 2.210 1.00 87.38 97 VAL A N 1
ATOM 788 C CA . VAL A 1 97 ? -6.993 6.182 2.485 1.00 87.38 97 VAL A CA 1
ATOM 789 C C . VAL A 1 97 ? -8.247 6.652 1.754 1.00 87.38 97 VAL A C 1
ATOM 791 O O . VAL A 1 97 ? -8.448 6.316 0.587 1.00 87.38 97 VAL A O 1
ATOM 794 N N . THR A 1 98 ? -9.125 7.379 2.445 1.00 85.12 98 THR A N 1
ATOM 795 C CA . THR A 1 98 ? -10.363 7.923 1.869 1.00 85.12 98 THR A CA 1
ATOM 796 C C . THR A 1 98 ? -10.472 9.406 2.177 1.00 85.12 98 THR A C 1
ATOM 798 O O . THR A 1 98 ? -10.356 9.821 3.330 1.00 85.12 98 THR A O 1
ATOM 801 N N . GLN A 1 99 ? -10.728 10.213 1.152 1.00 79.81 99 GLN A N 1
ATOM 802 C CA . GLN A 1 99 ? -10.965 11.640 1.322 1.00 79.81 99 GLN A CA 1
ATOM 803 C C . GLN A 1 99 ? -12.387 11.874 1.845 1.00 79.81 99 GLN A C 1
ATOM 805 O O . GLN A 1 99 ? -13.364 11.426 1.244 1.00 79.81 99 GLN A O 1
ATOM 810 N N . GLN A 1 100 ? -12.517 12.581 2.966 1.00 77.56 100 GLN A N 1
ATOM 811 C CA . GLN A 1 100 ? -13.808 13.013 3.490 1.00 77.56 100 GLN A CA 1
ATOM 812 C C . GLN A 1 100 ? -14.084 14.444 3.035 1.00 77.56 100 GLN A C 1
ATOM 814 O O . GLN A 1 100 ? -13.228 15.311 3.186 1.00 77.56 100 GLN A O 1
ATOM 819 N N . ARG A 1 101 ? -15.299 14.698 2.523 1.00 67.31 101 ARG A N 1
ATOM 820 C CA . ARG A 1 101 ? -15.691 15.973 1.890 1.00 67.31 101 ARG A CA 1
ATOM 821 C C . ARG A 1 101 ? -15.258 17.225 2.675 1.00 67.31 101 ARG A C 1
ATOM 823 O O . ARG A 1 101 ? -14.808 18.166 2.043 1.00 67.31 101 ARG A O 1
ATOM 830 N N . ASN A 1 102 ? -15.320 17.201 4.016 1.00 64.50 102 ASN A N 1
ATOM 831 C CA . ASN A 1 102 ? -15.046 18.366 4.877 1.00 64.50 102 ASN A CA 1
ATOM 832 C C . ASN A 1 102 ? -14.143 18.079 6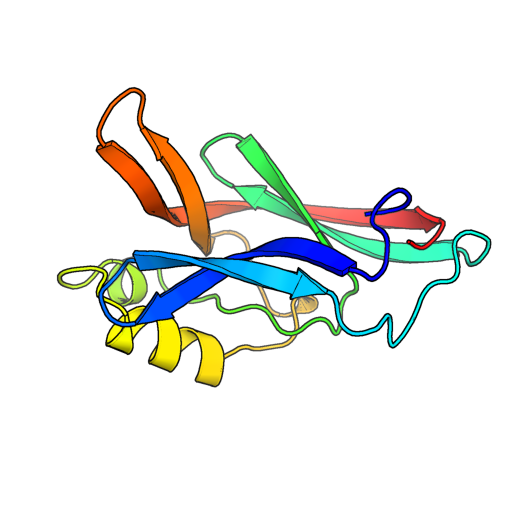.104 1.00 64.50 102 ASN A C 1
ATOM 834 O O . ASN A 1 102 ? -14.053 18.920 6.994 1.00 64.50 102 ASN A O 1
ATOM 838 N N . LYS A 1 103 ? -13.524 16.893 6.220 1.00 61.34 103 LYS A N 1
ATOM 839 C CA . LYS A 1 103 ? -12.773 16.468 7.431 1.00 61.34 103 LYS A CA 1
ATOM 840 C C . LYS A 1 103 ? -11.352 15.970 7.141 1.00 61.34 103 LYS A C 1
ATOM 842 O O . LYS A 1 103 ? -10.749 15.282 7.955 1.00 61.34 103 LYS A O 1
ATOM 847 N N . GLY A 1 104 ? -10.814 16.328 5.977 1.00 68.38 104 GLY A N 1
ATOM 848 C CA . GLY A 1 104 ? -9.501 15.869 5.545 1.00 68.38 104 GLY A CA 1
ATOM 849 C C . GLY A 1 104 ? -9.541 14.420 5.074 1.00 68.38 104 GLY A C 1
ATOM 850 O O . GLY A 1 104 ? -10.500 13.977 4.438 1.00 68.38 104 GLY A O 1
ATOM 851 N N . VAL A 1 105 ? -8.470 13.687 5.338 1.00 74.94 105 VAL A N 1
ATOM 852 C CA . VAL A 1 105 ? -8.265 12.349 4.800 1.00 74.94 105 VAL A CA 1
ATOM 853 C C . VAL A 1 105 ? -8.237 11.343 5.949 1.00 74.94 105 VAL A C 1
ATOM 855 O O . VAL A 1 105 ? -7.535 11.552 6.931 1.00 74.94 105 VAL A O 1
ATOM 858 N N . LYS A 1 106 ? -9.015 10.262 5.834 1.00 80.06 106 LYS A N 1
ATOM 859 C CA . LYS A 1 106 ? -9.138 9.218 6.855 1.00 80.06 106 LYS A CA 1
ATOM 860 C C . LYS A 1 106 ? -8.440 7.940 6.401 1.00 80.06 106 LYS A C 1
ATOM 862 O O . LYS A 1 106 ? -8.688 7.465 5.289 1.00 80.06 106 LYS A O 1
ATOM 867 N N . VAL A 1 107 ? -7.624 7.367 7.283 1.00 84.94 107 VAL A N 1
ATOM 868 C CA . VAL A 1 107 ? -7.097 6.009 7.124 1.00 84.94 107 VAL A CA 1
ATOM 869 C C . VAL A 1 107 ? -8.165 5.009 7.565 1.00 84.94 107 VAL A C 1
ATOM 871 O O . VAL A 1 107 ? -8.759 5.141 8.634 1.00 84.94 107 VAL A O 1
ATOM 874 N N . ASN A 1 108 ? -8.423 4.016 6.724 1.00 89.12 108 ASN A N 1
ATOM 875 C CA . ASN A 1 108 ? -9.325 2.906 6.995 1.00 89.12 108 ASN A CA 1
ATOM 876 C C . ASN A 1 108 ? -8.550 1.593 6.918 1.00 89.12 108 ASN A C 1
ATOM 878 O O . ASN A 1 108 ? -7.521 1.507 6.249 1.00 89.12 108 ASN A O 1
ATOM 882 N N . VAL A 1 109 ? -9.091 0.564 7.553 1.00 93.00 109 VAL A N 1
ATOM 883 C CA . VAL A 1 109 ? -8.693 -0.823 7.329 1.00 93.00 109 VAL A CA 1
ATOM 884 C C . VAL A 1 109 ? -9.713 -1.417 6.369 1.00 93.00 109 VAL A C 1
ATOM 886 O O . VAL A 1 109 ? -10.908 -1.203 6.549 1.00 93.00 109 VAL A O 1
ATOM 889 N N . GLU A 1 110 ? -9.249 -2.079 5.316 1.00 95.31 110 GLU A N 1
ATOM 890 C CA . GLU A 1 110 ? -10.130 -2.73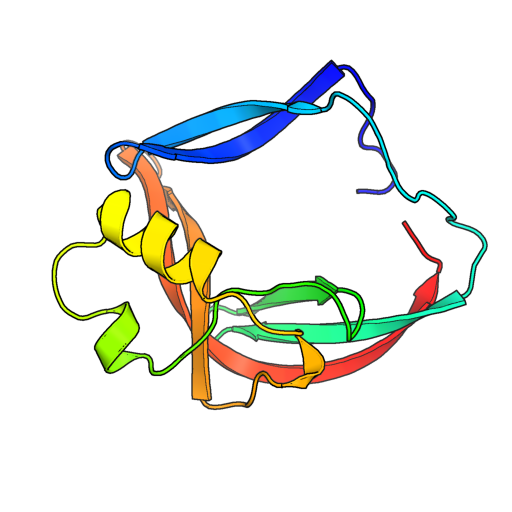8 4.353 1.00 95.31 110 GLU A CA 1
ATOM 891 C C . GLU A 1 110 ? -9.634 -4.138 4.036 1.00 95.31 110 GLU A C 1
ATOM 893 O O . GLU A 1 110 ? -8.429 -4.380 3.894 1.00 95.31 110 GLU A O 1
ATOM 898 N N . ARG A 1 111 ? -10.589 -5.050 3.870 1.00 97.56 111 ARG A N 1
ATOM 899 C CA . ARG A 1 111 ? -10.320 -6.441 3.520 1.00 97.56 111 ARG A CA 1
ATOM 900 C C . ARG A 1 111 ? -9.893 -6.585 2.063 1.00 97.56 111 ARG A C 1
ATOM 902 O O . ARG A 1 111 ? -10.495 -5.998 1.162 1.00 97.56 111 ARG A O 1
ATOM 909 N N . ILE A 1 112 ? -8.904 -7.438 1.815 1.00 97.81 112 ILE A N 1
ATOM 910 C CA . ILE A 1 112 ? -8.524 -7.901 0.483 1.00 97.81 112 ILE A CA 1
ATOM 911 C C . ILE A 1 112 ? -9.583 -8.880 -0.019 1.00 97.81 112 ILE A C 1
ATOM 913 O O . ILE A 1 112 ? -9.758 -9.973 0.520 1.00 97.81 112 ILE A O 1
ATOM 917 N N . ARG A 1 113 ? -10.253 -8.504 -1.105 1.00 97.88 113 ARG A N 1
ATOM 918 C CA . ARG A 1 113 ? -11.294 -9.311 -1.741 1.00 97.88 113 ARG A CA 1
ATOM 919 C C . ARG A 1 113 ? -10.745 -10.195 -2.852 1.00 97.88 113 ARG A C 1
ATOM 921 O O . ARG A 1 113 ? -11.249 -11.293 -3.078 1.00 97.88 113 ARG A O 1
ATOM 928 N N . LYS A 1 114 ? -9.729 -9.718 -3.569 1.00 97.31 114 LYS A N 1
ATOM 929 C CA . LYS A 1 114 ? -9.151 -10.439 -4.702 1.00 97.31 114 LYS A CA 1
ATOM 930 C C . LYS A 1 114 ? -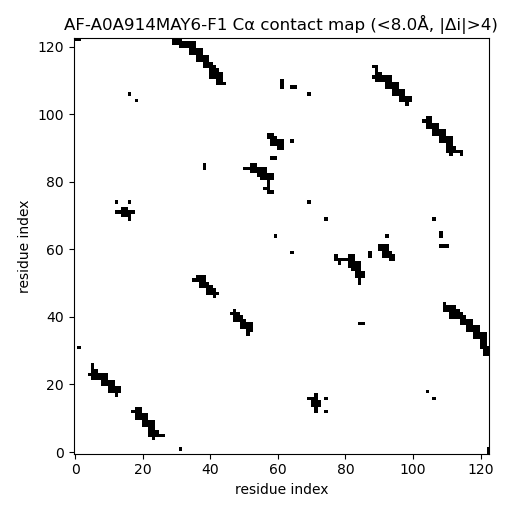7.669 -10.142 -4.841 1.00 97.31 114 LYS A C 1
ATOM 932 O O . LYS A 1 114 ? -7.215 -9.020 -4.631 1.00 97.31 114 LYS A O 1
ATOM 937 N N . ILE A 1 115 ? -6.937 -11.175 -5.244 1.00 96.62 115 ILE A N 1
ATOM 938 C CA . ILE A 1 115 ? -5.522 -11.100 -5.582 1.00 96.62 115 ILE A CA 1
ATOM 939 C C . ILE A 1 115 ? -5.335 -11.630 -7.001 1.00 96.62 115 ILE A C 1
ATOM 941 O O . ILE A 1 115 ? -5.726 -12.753 -7.318 1.00 96.62 115 ILE A O 1
ATOM 945 N N . GLY A 1 116 ? -4.726 -10.814 -7.851 1.00 95.00 116 GLY A N 1
ATOM 946 C CA . GLY A 1 116 ? -4.369 -11.136 -9.223 1.00 95.00 116 GLY A CA 1
ATOM 947 C C . GLY A 1 116 ? -2.866 -11.045 -9.464 1.00 95.00 116 GLY A C 1
ATOM 948 O O . GLY A 1 116 ? -2.093 -10.547 -8.643 1.00 95.00 116 GLY A O 1
ATOM 949 N N . ARG A 1 117 ? -2.451 -11.523 -10.634 1.00 93.75 117 ARG A N 1
ATOM 950 C CA . ARG A 1 117 ? -1.083 -11.404 -11.139 1.00 93.75 117 ARG A CA 1
ATOM 951 C C . ARG A 1 117 ? -1.143 -10.884 -12.564 1.00 93.75 117 ARG A C 1
ATOM 953 O O . ARG A 1 117 ? -1.914 -11.401 -13.367 1.00 93.75 117 ARG A O 1
ATOM 960 N N 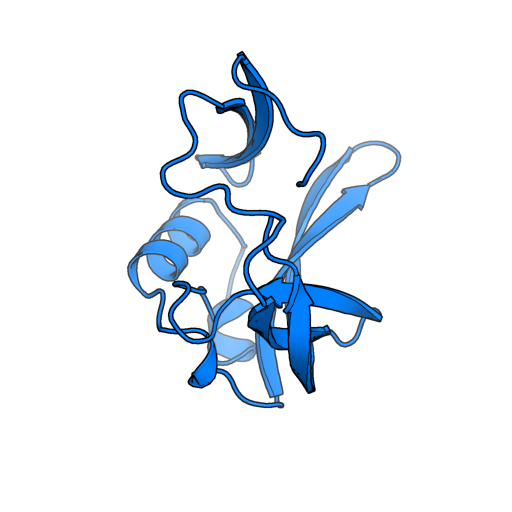. ARG A 1 118 ? -0.336 -9.874 -12.872 1.00 91.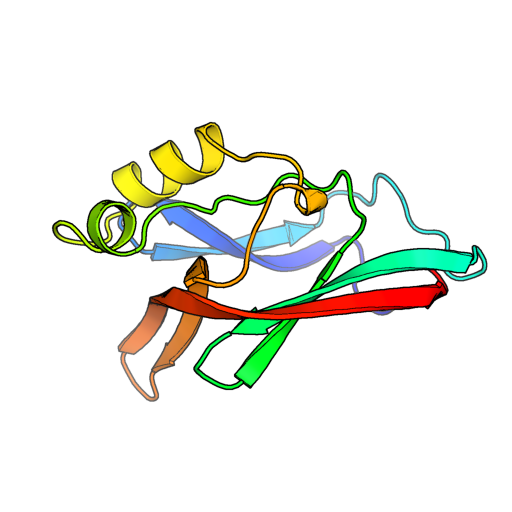94 118 ARG A N 1
ATOM 961 C CA . ARG A 1 118 ? -0.287 -9.253 -14.195 1.00 91.94 118 ARG A CA 1
ATOM 962 C C . ARG A 1 118 ? 1.152 -8.937 -14.564 1.00 91.94 118 ARG A C 1
ATOM 964 O O . ARG A 1 118 ? 1.848 -8.296 -13.790 1.00 91.94 118 ARG A O 1
ATOM 971 N N . TYR A 1 119 ? 1.570 -9.326 -15.761 1.00 88.69 119 TYR A N 1
ATOM 972 C CA . TYR A 1 119 ? 2.787 -8.781 -16.355 1.00 88.69 119 TYR A CA 1
ATOM 973 C C . TYR A 1 119 ? 2.462 -7.434 -16.994 1.00 88.69 119 TYR A C 1
ATOM 975 O O . TYR A 1 119 ? 1.502 -7.314 -17.758 1.00 88.69 119 TYR A O 1
ATOM 983 N N . SER A 1 120 ? 3.223 -6.410 -16.631 1.00 85.25 120 SER A N 1
ATOM 984 C CA . SER A 1 120 ? 3.076 -5.062 -17.172 1.00 85.25 120 SER A CA 1
ATOM 985 C C . SER A 1 120 ? 4.433 -4.382 -17.226 1.00 85.25 120 SER A C 1
ATOM 987 O O . SER A 1 120 ? 5.376 -4.801 -16.553 1.00 85.25 120 SER A O 1
ATOM 989 N N . ARG A 1 121 ? 4.507 -3.313 -18.015 1.00 82.94 121 ARG A N 1
ATOM 990 C CA . ARG A 1 121 ? 5.629 -2.382 -17.990 1.00 82.94 121 ARG A CA 1
ATOM 991 C C . ARG A 1 121 ? 5.813 -1.789 -16.595 1.00 82.94 121 ARG A C 1
ATOM 993 O O . ARG A 1 121 ? 4.826 -1.593 -15.878 1.00 82.94 121 ARG A O 1
ATOM 1000 N N . GLY A 1 122 ? 7.072 -1.571 -16.236 1.00 73.69 122 GLY A N 1
ATOM 1001 C CA . GLY A 1 122 ? 7.497 -0.927 -15.006 1.00 73.69 122 GLY A CA 1
ATOM 1002 C C . GLY A 1 122 ? 7.031 0.522 -14.907 1.00 73.69 122 GLY A C 1
ATOM 1003 O O . GLY A 1 122 ? 6.429 1.074 -15.827 1.00 73.69 122 GLY A O 1
ATOM 1004 N N . ILE A 1 123 ? 7.312 1.110 -13.749 1.00 68.12 123 ILE A N 1
ATOM 1005 C CA . ILE A 1 123 ? 7.049 2.516 -13.425 1.00 68.12 123 ILE A CA 1
ATOM 1006 C C . ILE A 1 123 ? 8.322 3.321 -13.680 1.00 68.12 123 ILE A C 1
ATOM 1008 O O . ILE A 1 123 ? 9.412 2.771 -13.390 1.00 68.12 123 ILE A O 1
#

Secondary structure (DSSP, 8-state):
-TT--TT-EEEEEETTTEEEEEE----S---TT-EEEEEEEEETT--EEEE-TTSEE-EE-HHHHHSS---HHHHHHHHHT-EEGGG--TT-EEEEEEEETTTEEEEEEEEEEEEEEEEEE--

Sequence (123 aa):
MDRLEVGELVLVPASGNSLKFERVEMFYHRKPDENTLFFQIETESGKQLSLTPLHLLPFGNCSEMEYGELDSDKIERWLQKSRFAHKARVDDCVFTVTQQRNKGVKVNVERIRKIGRRYSRGI

Nearest PDB structures (foldseek):
  6tyy-assembly1_A  TM=8.407E-01  e=1.696E-06  Drosophila melanogaster
  1at0-assembly1_A-2  TM=8.185E-01  e=1.716E-05  unclassified
  8avd-assembly1_F  TM=1.904E-01  e=9.661E+00  Mus musc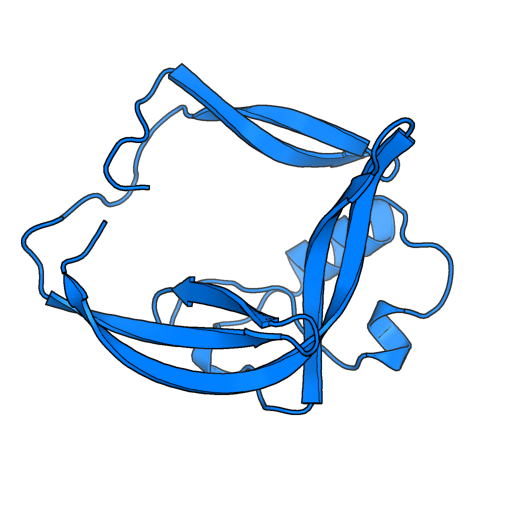ulus

Radius of gyration: 15.2 Å; Cα contacts (8 Å, |Δi|>4): 225; chains: 1; bounding box: 31×32×40 Å

InterPro domains:
  IPR001767 Hedgehog protein, Hint domain [PF01079] (1-122)
  IPR036844 Hint domain superfamily [SSF51294] (1-114)
  IPR052140 Developmental Signaling Hedgehog-like [PTHR46706] (1-123)